Protein AF-A0A142W1R0-F1 (afdb_monomer_lite)

Sequence (137 aa):
MISRTPRTVMNYVRDAYLRYYDTAFWMRDEAIMAERKKLLLEPGVMAQEPLLEAVPVYPSVTPVAEACERAGLSSWTGDRLGQVVFGKPGIALREHQAQALEYAIKGDAEGRKNVVVTSGSMAGTGPTCGTMRASIR

Secondary structure (DSSP, 8-state):
-----HHHHHHHHHHHHHHHHHHHT--S-HHHHHHHHHHHTSTTTS--PPP----PPPPEEEEHHHHHHHTT--HHHHHHHHHHHHSSSSPEEEHHHHHHHHHHHT--TT----EEE--SSS-TTSS------EEE-

pLDDT: mean 83.77, std 17.38, range [37.38, 97.0]

Structure (mmCIF, N/CA/C/O backbone):
data_AF-A0A142W1R0-F1
#
_entry.id   AF-A0A142W1R0-F1
#
loop_
_atom_site.group_PDB
_atom_site.id
_atom_site.type_symbol
_atom_site.label_atom_id
_atom_site.label_alt_id
_atom_site.label_comp_id
_atom_site.label_asym_id
_atom_site.label_entity_id
_atom_site.label_seq_id
_atom_site.pdbx_PDB_ins_code
_atom_site.Cartn_x
_atom_site.Cartn_y
_atom_site.Cartn_z
_atom_site.occupancy
_atom_site.B_iso_or_equiv
_atom_site.auth_seq_id
_atom_site.auth_comp_id
_atom_site.auth_asym_id
_atom_site.auth_atom_id
_atom_site.pdbx_PDB_model_num
ATOM 1 N N . MET A 1 1 ? 9.442 -23.678 -13.192 1.00 51.59 1 MET A N 1
ATOM 2 C CA . MET A 1 1 ? 8.665 -22.449 -13.478 1.00 51.59 1 MET A CA 1
ATOM 3 C C . MET A 1 1 ? 9.560 -21.245 -13.227 1.00 51.59 1 MET A C 1
ATOM 5 O O . MET A 1 1 ? 10.195 -21.208 -12.183 1.00 51.59 1 MET A O 1
ATOM 9 N N . ILE A 1 2 ? 9.661 -20.301 -14.168 1.00 66.69 2 ILE A N 1
ATOM 10 C CA . ILE A 1 2 ? 10.436 -19.065 -13.962 1.00 66.69 2 ILE A CA 1
ATOM 11 C C . ILE A 1 2 ? 9.652 -18.167 -12.998 1.00 66.69 2 ILE A C 1
ATOM 13 O O . ILE A 1 2 ? 8.518 -17.787 -13.285 1.00 66.69 2 ILE A O 1
ATOM 17 N N . SER A 1 3 ? 10.248 -17.857 -11.848 1.00 78.31 3 SER A N 1
ATOM 18 C CA . SER A 1 3 ? 9.701 -16.915 -10.869 1.00 78.31 3 SER A CA 1
ATOM 19 C C . SER A 1 3 ? 9.681 -15.501 -11.458 1.00 78.31 3 SER A C 1
ATOM 21 O O . SER A 1 3 ? 10.716 -14.982 -11.879 1.00 78.31 3 SER A O 1
ATOM 23 N N . ARG A 1 4 ? 8.498 -14.878 -11.505 1.00 88.50 4 ARG A N 1
ATOM 24 C CA . ARG A 1 4 ? 8.323 -13.486 -11.942 1.00 88.50 4 ARG A CA 1
ATOM 25 C C . ARG A 1 4 ? 8.641 -12.557 -10.774 1.00 88.50 4 ARG A C 1
ATOM 27 O O . ARG A 1 4 ? 7.775 -12.233 -9.972 1.00 88.50 4 ARG A O 1
ATOM 34 N N . THR A 1 5 ? 9.897 -12.144 -10.683 1.00 90.62 5 THR A N 1
ATOM 35 C CA . THR A 1 5 ? 10.364 -11.119 -9.736 1.00 90.62 5 THR A CA 1
ATOM 36 C C . THR A 1 5 ? 10.362 -9.732 -10.394 1.00 90.62 5 THR A C 1
ATOM 38 O O . THR A 1 5 ? 10.495 -9.659 -11.624 1.00 90.62 5 THR A O 1
ATOM 41 N N . PRO A 1 6 ? 10.287 -8.629 -9.621 1.00 90.19 6 PRO A N 1
ATOM 42 C CA . PRO A 1 6 ? 10.380 -7.269 -10.163 1.00 90.19 6 PRO A CA 1
ATOM 43 C C . PRO A 1 6 ? 11.583 -7.077 -11.097 1.00 90.19 6 PRO A C 1
ATOM 45 O O . PRO A 1 6 ? 11.429 -6.608 -12.222 1.00 90.19 6 PRO A O 1
ATOM 48 N N . ARG A 1 7 ? 12.758 -7.573 -10.694 1.00 88.88 7 ARG A N 1
ATOM 49 C CA . ARG A 1 7 ? 13.990 -7.531 -11.494 1.00 88.88 7 ARG A CA 1
ATOM 50 C C . ARG A 1 7 ? 13.868 -8.280 -12.822 1.00 88.88 7 ARG A C 1
ATOM 52 O O . ARG A 1 7 ? 14.270 -7.774 -13.864 1.00 88.88 7 ARG A O 1
ATOM 59 N N . THR A 1 8 ? 13.307 -9.492 -12.814 1.00 91.19 8 THR A N 1
ATOM 60 C CA . THR A 1 8 ? 13.147 -10.276 -14.055 1.00 91.19 8 THR A CA 1
ATOM 61 C C . THR A 1 8 ? 12.165 -9.631 -15.028 1.00 91.19 8 THR A C 1
ATOM 63 O O . THR A 1 8 ? 12.394 -9.677 -16.233 1.00 91.19 8 THR A O 1
ATOM 66 N N . VAL A 1 9 ? 11.103 -9.000 -14.516 1.00 91.75 9 VAL A N 1
ATOM 67 C CA . VAL A 1 9 ? 10.136 -8.267 -15.341 1.00 91.75 9 VAL A CA 1
ATOM 68 C C . VAL A 1 9 ? 10.779 -7.009 -15.918 1.00 91.75 9 VAL A C 1
ATOM 70 O O . VAL A 1 9 ? 10.671 -6.779 -17.119 1.00 91.75 9 VAL A O 1
ATOM 73 N N . MET A 1 10 ? 11.510 -6.244 -15.104 1.00 92.12 10 MET A N 1
ATOM 74 C CA . MET A 1 10 ? 12.239 -5.065 -15.573 1.00 92.12 10 MET A CA 1
ATOM 75 C C . MET A 1 10 ? 13.222 -5.422 -16.694 1.00 92.12 10 MET A C 1
ATOM 77 O O . MET A 1 10 ? 13.194 -4.789 -17.746 1.00 92.12 10 MET A O 1
ATOM 81 N N . ASN A 1 11 ? 14.049 -6.456 -16.502 1.00 91.38 11 ASN A N 1
ATOM 82 C CA . ASN A 1 11 ? 14.998 -6.905 -17.523 1.00 91.38 11 ASN A CA 1
ATOM 83 C C . ASN A 1 11 ? 14.283 -7.282 -18.823 1.00 91.38 11 ASN A C 1
ATOM 85 O O . ASN A 1 11 ? 14.687 -6.846 -19.894 1.00 91.38 11 ASN A O 1
ATOM 89 N N . TYR A 1 12 ? 13.184 -8.035 -18.725 1.00 92.88 12 TYR A N 1
ATOM 90 C CA . TYR A 1 12 ? 12.392 -8.416 -19.890 1.00 92.88 12 TYR A CA 1
ATOM 91 C C . TYR A 1 12 ? 11.880 -7.196 -20.669 1.00 92.88 12 TYR A C 1
ATOM 93 O O . TYR A 1 12 ? 12.013 -7.150 -21.893 1.00 92.88 12 TYR A O 1
ATOM 101 N N . VAL A 1 13 ? 11.326 -6.202 -19.967 1.00 92.94 13 VAL A N 1
ATOM 102 C CA . VAL A 1 13 ? 10.813 -4.972 -20.587 1.00 92.94 13 VAL A CA 1
ATOM 103 C C . VAL A 1 13 ? 11.955 -4.171 -21.211 1.00 92.94 13 VAL A C 1
ATOM 105 O O . VAL A 1 13 ? 11.884 -3.848 -22.394 1.00 92.94 13 VAL A O 1
ATOM 108 N N . ARG A 1 14 ? 13.040 -3.916 -20.470 1.00 93.62 14 ARG A N 1
ATOM 109 C CA . ARG A 1 14 ? 14.219 -3.193 -20.973 1.00 93.62 14 ARG A CA 1
ATOM 110 C C . ARG A 1 14 ? 14.772 -3.837 -22.243 1.00 93.62 14 ARG A C 1
ATOM 112 O O . ARG A 1 14 ? 15.011 -3.148 -23.230 1.00 93.62 14 ARG A O 1
ATOM 119 N N . ASP A 1 15 ? 14.938 -5.156 -22.241 1.00 93.12 15 ASP A N 1
ATOM 120 C CA . ASP A 1 15 ? 15.510 -5.881 -23.374 1.00 93.12 15 ASP A CA 1
ATOM 121 C C . ASP A 1 15 ? 14.556 -5.890 -24.584 1.00 93.12 15 ASP A C 1
ATOM 123 O O . ASP A 1 15 ? 15.008 -5.886 -25.730 1.00 93.12 15 ASP A O 1
ATOM 127 N N . ALA A 1 16 ? 13.236 -5.867 -24.361 1.00 94.19 16 ALA A N 1
ATOM 128 C CA . ALA A 1 16 ? 12.250 -5.697 -25.428 1.00 94.19 16 ALA A CA 1
ATOM 129 C C . ALA A 1 16 ? 12.326 -4.304 -26.073 1.00 94.19 16 ALA A C 1
ATOM 131 O O . ALA A 1 16 ? 12.332 -4.209 -27.301 1.00 94.19 16 ALA A O 1
ATOM 132 N N . TYR A 1 17 ? 12.458 -3.247 -25.268 1.00 94.12 17 TYR A N 1
ATOM 133 C CA . TYR A 1 17 ? 12.656 -1.886 -25.771 1.00 94.12 17 TYR A CA 1
ATOM 134 C C . TYR A 1 17 ? 13.995 -1.732 -26.499 1.00 94.12 17 TYR A C 1
ATOM 136 O O . TYR A 1 17 ? 14.029 -1.127 -27.565 1.00 94.12 17 TYR A O 1
ATOM 144 N N . LEU A 1 18 ? 15.080 -2.338 -26.001 1.00 93.88 18 LEU A N 1
ATOM 145 C CA . LEU A 1 18 ? 16.369 -2.354 -26.706 1.00 93.88 18 LEU A CA 1
ATOM 146 C C . LEU A 1 18 ? 16.239 -2.946 -28.116 1.00 93.88 18 LEU A C 1
ATOM 148 O O . LEU A 1 18 ? 16.685 -2.327 -29.076 1.00 93.88 18 LEU A O 1
ATOM 152 N N . ARG A 1 19 ? 15.556 -4.092 -28.263 1.00 93.69 19 ARG A N 1
ATOM 153 C CA . ARG A 1 19 ? 15.299 -4.696 -29.586 1.00 93.69 19 ARG A CA 1
ATOM 154 C C . ARG A 1 19 ? 14.476 -3.788 -30.499 1.00 93.69 19 ARG A C 1
ATOM 156 O O . ARG A 1 19 ? 14.723 -3.747 -31.703 1.00 93.69 19 ARG A O 1
ATOM 163 N N . TYR A 1 20 ? 13.507 -3.064 -29.945 1.00 94.56 20 TYR A N 1
ATOM 164 C CA . TYR A 1 20 ? 12.767 -2.059 -30.703 1.00 94.56 20 TYR A CA 1
ATOM 165 C C . TYR A 1 20 ? 13.682 -0.922 -31.185 1.00 94.56 20 TYR A C 1
ATOM 167 O O . TYR A 1 20 ? 13.650 -0.588 -32.364 1.00 94.56 20 TYR A O 1
ATOM 175 N N . TYR A 1 21 ? 14.555 -0.374 -30.332 1.00 92.88 21 TYR A N 1
ATOM 176 C CA . TYR A 1 21 ? 15.495 0.676 -30.746 1.00 92.88 21 TYR A CA 1
ATOM 177 C C . TYR A 1 21 ? 16.486 0.201 -31.812 1.00 92.88 21 TYR A C 1
ATOM 179 O O . TYR A 1 21 ? 16.781 0.935 -32.759 1.00 92.88 21 TYR A O 1
ATOM 187 N N . ASP A 1 22 ? 16.981 -1.029 -31.678 1.00 91.38 22 ASP A N 1
ATOM 188 C CA . ASP A 1 22 ? 17.916 -1.619 -32.635 1.00 91.38 22 ASP A CA 1
ATOM 189 C C . ASP A 1 22 ? 17.287 -1.837 -34.015 1.00 91.38 22 ASP A C 1
ATOM 191 O O . ASP A 1 22 ? 17.981 -1.702 -35.020 1.00 91.38 22 ASP A O 1
ATOM 195 N N . THR A 1 23 ? 15.981 -2.110 -34.080 1.00 93.12 23 THR A N 1
ATOM 196 C CA . THR A 1 23 ? 15.265 -2.336 -35.346 1.00 93.12 23 THR A CA 1
ATOM 197 C C . THR A 1 23 ? 14.697 -1.053 -35.950 1.00 93.12 23 THR A C 1
ATOM 199 O O . THR A 1 23 ? 14.892 -0.803 -37.136 1.00 93.12 23 THR A O 1
ATOM 202 N N . ALA A 1 24 ? 14.025 -0.218 -35.156 1.00 94.62 24 ALA A N 1
ATOM 203 C CA . ALA A 1 24 ? 13.336 0.979 -35.640 1.00 94.62 24 ALA A CA 1
ATOM 204 C C . ALA A 1 24 ? 14.295 2.119 -36.016 1.00 94.62 24 ALA A C 1
ATOM 206 O O . ALA A 1 24 ? 14.001 2.905 -36.913 1.00 94.62 24 ALA A O 1
ATOM 207 N N . PHE A 1 25 ? 15.447 2.204 -35.346 1.00 92.50 25 PHE A N 1
ATOM 208 C CA . PHE A 1 25 ? 16.438 3.264 -35.542 1.00 92.50 25 PHE A CA 1
ATOM 209 C C . PHE A 1 25 ? 17.790 2.688 -35.964 1.00 92.50 25 PHE A C 1
ATOM 211 O O . PHE A 1 25 ? 18.837 3.105 -35.466 1.00 92.50 25 PHE A O 1
ATOM 218 N N . TRP A 1 26 ? 17.778 1.675 -36.825 1.00 93.12 26 TRP A N 1
ATOM 219 C CA . TRP A 1 26 ? 19.005 1.064 -37.319 1.00 93.12 26 TRP A CA 1
ATOM 220 C C . TRP A 1 26 ? 19.857 2.069 -38.113 1.00 93.12 26 TRP A C 1
ATOM 222 O O . TRP A 1 26 ? 19.338 2.868 -38.893 1.00 93.12 26 TRP A O 1
ATOM 232 N N . MET A 1 27 ? 21.176 2.012 -37.924 1.00 93.56 27 MET A N 1
ATOM 233 C CA . MET A 1 27 ? 22.158 2.821 -38.647 1.00 93.56 27 MET A CA 1
ATOM 234 C C . MET A 1 27 ? 23.255 1.922 -39.211 1.00 93.56 27 MET A C 1
ATOM 236 O O . MET A 1 27 ? 23.590 0.897 -38.625 1.00 93.56 27 MET A O 1
ATOM 240 N N . ARG A 1 28 ? 23.846 2.341 -40.337 1.00 95.94 28 ARG A N 1
ATOM 241 C CA . ARG A 1 28 ? 24.920 1.596 -41.015 1.00 95.94 28 ARG A CA 1
ATOM 242 C C . ARG A 1 28 ? 26.180 1.445 -40.157 1.00 95.94 28 ARG A C 1
ATOM 244 O O . ARG A 1 28 ? 26.904 0.473 -40.321 1.00 95.94 28 ARG A O 1
ATOM 251 N N . ASP A 1 29 ? 26.474 2.435 -39.319 1.00 97.00 29 ASP A N 1
ATOM 252 C CA . ASP A 1 29 ? 27.685 2.455 -38.503 1.00 97.00 29 ASP A CA 1
ATOM 253 C C . ASP A 1 29 ? 27.471 1.682 -37.194 1.00 97.00 29 ASP A C 1
ATOM 255 O O . ASP A 1 29 ? 26.725 2.110 -36.307 1.00 97.00 29 ASP A O 1
ATOM 259 N N . GLU A 1 30 ? 28.134 0.532 -37.077 1.00 94.31 30 GLU A N 1
ATOM 260 C CA . GLU A 1 30 ? 28.055 -0.321 -35.892 1.00 94.31 30 GLU A CA 1
ATOM 261 C C . GLU A 1 30 ? 28.660 0.334 -34.642 1.00 94.31 30 GLU A C 1
ATOM 263 O O . GLU A 1 30 ? 28.188 0.068 -33.534 1.00 94.31 30 GLU A O 1
ATOM 268 N N . ALA A 1 31 ? 29.653 1.219 -34.792 1.00 96.50 31 ALA A N 1
ATOM 269 C CA . ALA A 1 31 ? 30.253 1.923 -33.663 1.00 96.50 31 ALA A CA 1
ATOM 270 C C . ALA A 1 31 ? 29.247 2.899 -33.042 1.00 96.50 31 ALA A C 1
ATOM 272 O O . ALA A 1 31 ? 29.069 2.908 -31.823 1.00 96.50 31 ALA A O 1
ATOM 273 N N . ILE A 1 32 ? 28.494 3.630 -33.871 1.00 95.12 32 ILE A N 1
ATOM 274 C CA . ILE A 1 32 ? 27.423 4.521 -33.394 1.00 95.12 32 ILE A CA 1
ATOM 275 C C . ILE A 1 32 ? 26.299 3.713 -32.723 1.00 95.12 32 ILE A C 1
ATOM 277 O O . ILE A 1 32 ? 25.779 4.105 -31.675 1.00 95.12 32 ILE A O 1
ATOM 281 N N . MET A 1 33 ? 25.932 2.555 -33.285 1.00 95.44 33 MET A N 1
ATOM 282 C CA . MET A 1 33 ? 24.943 1.659 -32.669 1.00 95.44 33 MET A CA 1
ATOM 283 C C . MET A 1 33 ? 25.406 1.163 -31.289 1.00 95.44 33 MET A C 1
ATOM 285 O O . MET A 1 33 ? 24.609 1.126 -30.345 1.00 95.44 33 MET A O 1
ATOM 289 N N . ALA A 1 34 ? 26.693 0.832 -31.144 1.00 95.31 34 ALA A N 1
ATOM 290 C CA . ALA A 1 34 ? 27.287 0.409 -29.880 1.00 95.31 34 ALA A CA 1
ATOM 291 C C . ALA A 1 34 ? 27.328 1.541 -28.838 1.00 95.31 34 ALA A C 1
ATOM 293 O O . ALA A 1 34 ? 26.963 1.312 -27.681 1.00 95.31 34 ALA A O 1
ATOM 294 N N . GLU A 1 35 ? 27.702 2.762 -29.235 1.00 96.12 35 GLU A N 1
ATOM 295 C CA . GLU A 1 35 ? 27.684 3.939 -28.356 1.00 96.12 35 GLU A CA 1
ATOM 296 C C . GLU A 1 35 ? 26.275 4.242 -27.848 1.00 96.12 35 GLU A C 1
ATOM 298 O O . GLU A 1 35 ? 26.064 4.392 -26.642 1.00 96.12 35 GLU A O 1
ATOM 303 N N . ARG A 1 36 ? 25.278 4.235 -28.740 1.00 95.44 36 ARG A N 1
ATOM 304 C CA . ARG A 1 36 ? 23.878 4.420 -28.350 1.00 95.44 36 ARG A CA 1
ATOM 305 C C . ARG A 1 36 ? 23.429 3.354 -27.360 1.00 95.44 36 ARG A C 1
ATOM 307 O O . ARG A 1 36 ? 22.815 3.677 -26.348 1.00 95.44 36 ARG A O 1
ATOM 314 N N . LYS A 1 37 ? 23.721 2.081 -27.638 1.00 94.56 37 LYS A N 1
ATOM 315 C CA . LYS A 1 37 ? 23.364 0.980 -26.738 1.00 94.56 37 LYS A CA 1
ATOM 316 C C . LYS A 1 37 ? 23.987 1.165 -25.355 1.00 94.56 37 LYS A C 1
ATOM 318 O O . LYS A 1 37 ? 23.312 0.913 -24.361 1.00 94.56 37 LYS A O 1
ATOM 323 N N . LYS A 1 38 ? 25.241 1.625 -25.288 1.00 95.50 38 LYS A N 1
ATOM 324 C CA . LYS A 1 38 ? 25.921 1.937 -24.027 1.00 95.50 38 LYS A CA 1
ATOM 325 C C . LYS A 1 38 ? 25.180 3.029 -23.251 1.00 95.50 38 LYS A C 1
ATOM 327 O O . LYS A 1 38 ? 24.866 2.789 -22.093 1.00 95.50 38 LYS A O 1
ATOM 332 N N . LEU A 1 39 ? 24.840 4.148 -23.896 1.00 95.69 39 LEU A N 1
ATOM 333 C CA . LEU A 1 39 ? 24.095 5.256 -23.277 1.00 95.69 39 LEU A CA 1
ATOM 334 C C . LEU A 1 39 ? 22.707 4.824 -22.789 1.00 95.69 39 LEU A C 1
ATOM 336 O O . LEU A 1 39 ? 22.301 5.135 -21.678 1.00 95.69 39 LEU A O 1
ATOM 340 N N . LEU A 1 40 ? 21.975 4.057 -23.599 1.00 94.62 40 LEU A N 1
ATOM 341 C CA . LEU A 1 40 ? 20.641 3.572 -23.237 1.00 94.62 40 LEU A CA 1
ATOM 342 C C . LEU A 1 40 ? 20.655 2.592 -22.053 1.00 94.62 40 LEU A C 1
ATOM 344 O O . LEU A 1 40 ? 19.655 2.461 -21.348 1.00 94.62 40 LEU A O 1
ATOM 348 N N . LEU A 1 41 ? 21.767 1.885 -21.846 1.00 93.38 41 LEU A N 1
ATOM 349 C CA . LEU A 1 41 ? 21.962 0.972 -20.721 1.00 93.38 41 LEU A CA 1
ATOM 350 C C . LEU A 1 41 ? 22.446 1.674 -19.445 1.00 93.38 41 LEU A C 1
ATOM 352 O O . LEU A 1 41 ? 22.551 1.009 -18.412 1.00 93.38 41 LEU A O 1
ATOM 356 N N . GLU A 1 42 ? 22.726 2.979 -19.487 1.00 94.69 42 GLU A N 1
ATOM 357 C CA . GLU A 1 42 ? 23.081 3.730 -18.285 1.00 94.69 42 GLU A CA 1
ATOM 358 C C . GLU A 1 42 ? 21.897 3.766 -17.299 1.00 94.69 42 GLU A C 1
ATOM 360 O O . GLU A 1 42 ? 20.740 3.937 -17.714 1.00 94.69 42 GLU A O 1
ATOM 365 N N . PRO A 1 43 ? 22.151 3.584 -15.986 1.00 91.62 43 PRO A N 1
ATOM 366 C CA . PRO A 1 43 ? 21.103 3.633 -14.973 1.00 91.62 43 PRO A CA 1
ATOM 367 C C . PRO A 1 43 ? 20.295 4.931 -15.056 1.00 91.62 43 PRO A C 1
ATOM 369 O O . PRO A 1 43 ? 20.859 6.022 -15.064 1.00 91.62 43 PRO A O 1
ATOM 372 N N . GLY A 1 44 ? 18.969 4.806 -15.111 1.00 89.19 44 GLY A N 1
ATOM 373 C CA . GLY A 1 44 ? 18.055 5.948 -15.154 1.00 89.19 44 GLY A CA 1
ATOM 374 C C . GLY A 1 44 ? 17.745 6.485 -16.554 1.00 89.19 44 GLY A C 1
ATOM 375 O O . GLY A 1 44 ? 16.857 7.324 -16.669 1.00 89.19 44 GLY A O 1
ATOM 376 N N . VAL A 1 45 ? 18.397 5.989 -17.615 1.00 92.69 45 VAL A N 1
ATOM 377 C CA . VAL A 1 45 ? 18.086 6.399 -18.998 1.00 92.69 45 VAL A CA 1
ATOM 378 C C . VAL A 1 45 ? 16.878 5.636 -19.540 1.00 92.69 45 VAL A C 1
ATOM 380 O O . VAL A 1 45 ? 15.829 6.225 -19.782 1.00 92.69 45 VAL A O 1
ATOM 383 N N . MET A 1 46 ? 17.000 4.317 -19.720 1.00 90.31 46 MET A N 1
ATOM 384 C CA . MET A 1 46 ? 15.871 3.476 -20.151 1.00 90.31 46 MET A CA 1
ATOM 385 C C . MET A 1 46 ? 15.181 2.752 -19.001 1.00 90.31 46 MET A C 1
ATOM 387 O O . MET A 1 46 ? 13.983 2.488 -19.060 1.00 90.31 46 MET A O 1
ATOM 391 N N . ALA A 1 47 ? 15.943 2.376 -17.979 1.00 90.69 47 ALA A N 1
ATOM 392 C CA . ALA A 1 47 ? 15.439 1.632 -16.839 1.00 90.69 47 ALA A CA 1
ATOM 393 C C . ALA A 1 47 ? 16.237 1.985 -15.584 1.00 90.69 47 ALA A C 1
ATOM 395 O O . ALA A 1 47 ? 17.424 2.308 -15.647 1.00 90.69 47 ALA A O 1
ATOM 396 N N . GLN A 1 48 ? 15.573 1.878 -14.440 1.00 90.12 48 GLN A N 1
ATOM 397 C CA . GLN A 1 48 ? 16.158 2.063 -13.122 1.00 90.12 48 GLN A CA 1
ATOM 398 C C . GLN A 1 48 ? 15.861 0.819 -12.294 1.00 90.12 48 GLN A C 1
ATOM 400 O O . GLN A 1 48 ? 14.718 0.357 -12.282 1.00 90.12 48 GLN A O 1
ATOM 405 N N . GLU A 1 49 ? 16.874 0.288 -11.605 1.00 86.94 49 GLU A N 1
ATOM 406 C CA . GLU A 1 49 ? 16.668 -0.855 -10.713 1.00 86.94 49 GLU A CA 1
ATOM 407 C C . GLU A 1 49 ? 15.598 -0.490 -9.669 1.00 86.94 49 GLU A C 1
ATOM 409 O O . GLU A 1 49 ? 15.695 0.588 -9.066 1.00 86.94 49 GLU A O 1
ATOM 414 N N . PRO A 1 50 ? 14.576 -1.339 -9.450 1.00 86.19 50 PRO A N 1
ATOM 415 C CA . PRO A 1 50 ? 13.517 -1.030 -8.507 1.00 86.19 50 PRO A CA 1
ATOM 416 C C . PRO A 1 50 ? 14.088 -0.881 -7.099 1.00 86.19 50 PRO A C 1
ATOM 418 O O . PRO A 1 50 ? 14.772 -1.774 -6.595 1.00 86.19 50 PRO A O 1
ATOM 421 N N . LEU A 1 51 ? 13.763 0.230 -6.442 1.00 87.62 51 LEU A N 1
ATOM 422 C CA . LEU A 1 51 ? 14.054 0.398 -5.025 1.00 87.62 51 LEU A CA 1
ATOM 423 C C . LEU A 1 51 ? 13.092 -0.482 -4.224 1.00 87.62 51 LEU A C 1
ATOM 425 O O . LEU A 1 51 ? 11.873 -0.354 -4.337 1.00 87.62 51 LEU A O 1
ATOM 429 N N . LEU A 1 52 ? 13.649 -1.395 -3.433 1.00 83.19 52 LEU A N 1
ATOM 430 C CA . LEU A 1 52 ? 12.884 -2.243 -2.528 1.00 83.19 52 LEU A CA 1
ATOM 431 C C . LEU A 1 52 ? 12.918 -1.626 -1.135 1.00 83.19 52 LEU A C 1
ATOM 433 O O . LEU A 1 52 ? 13.910 -1.744 -0.420 1.00 83.19 52 LEU A O 1
ATOM 437 N N . GLU A 1 53 ? 11.826 -0.975 -0.755 1.00 83.56 53 GLU A N 1
ATOM 438 C CA . GLU A 1 53 ? 11.620 -0.519 0.613 1.00 83.56 53 GLU A CA 1
ATOM 439 C C . GLU A 1 53 ? 10.789 -1.552 1.379 1.00 83.56 53 GLU A C 1
ATOM 441 O O . GLU A 1 53 ? 9.736 -2.005 0.919 1.00 83.56 53 GLU A O 1
ATOM 446 N N . ALA A 1 54 ? 11.265 -1.939 2.561 1.00 82.25 54 ALA A N 1
ATOM 447 C CA . ALA A 1 54 ? 10.468 -2.745 3.469 1.00 82.25 54 ALA A CA 1
ATOM 448 C C . ALA A 1 54 ? 9.397 -1.851 4.101 1.00 82.25 54 ALA A C 1
ATOM 450 O O . ALA A 1 54 ? 9.713 -0.955 4.878 1.00 82.25 54 ALA A O 1
ATOM 451 N N . VAL A 1 55 ? 8.129 -2.115 3.791 1.00 81.12 55 VAL A N 1
ATOM 452 C CA . VAL A 1 55 ? 7.002 -1.429 4.429 1.00 81.12 55 VAL A CA 1
ATOM 453 C C . VAL A 1 55 ? 6.542 -2.273 5.621 1.00 81.12 55 VAL A C 1
ATOM 455 O O . VAL A 1 55 ? 5.893 -3.303 5.410 1.00 81.12 55 VAL A O 1
ATOM 458 N N . PRO A 1 56 ? 6.875 -1.901 6.874 1.00 77.44 56 PRO A N 1
ATOM 459 C CA . PRO A 1 56 ? 6.411 -2.646 8.033 1.00 77.44 56 PRO A CA 1
ATOM 460 C C . PRO A 1 56 ? 4.885 -2.573 8.124 1.00 77.44 56 PRO A C 1
ATOM 462 O O . PRO A 1 56 ? 4.273 -1.513 7.973 1.00 77.44 56 PRO A O 1
ATOM 465 N N . VAL A 1 57 ? 4.257 -3.716 8.388 1.00 78.94 57 VAL A N 1
ATOM 466 C CA . VAL A 1 57 ? 2.814 -3.774 8.621 1.00 78.94 57 VAL A CA 1
ATOM 467 C C . VAL A 1 57 ? 2.549 -3.396 10.072 1.00 78.94 57 VAL A C 1
ATOM 469 O O . VAL A 1 57 ? 3.057 -4.037 10.988 1.00 78.94 57 VAL A O 1
ATOM 472 N N . TYR A 1 58 ? 1.724 -2.373 10.292 1.00 82.31 58 TYR A N 1
ATOM 473 C CA . TYR A 1 58 ? 1.290 -2.025 11.643 1.00 82.31 58 TYR A CA 1
ATOM 474 C C . TYR A 1 58 ? 0.403 -3.135 12.211 1.00 82.31 58 TYR A C 1
ATOM 476 O O . TYR A 1 58 ? -0.561 -3.536 11.536 1.00 82.31 58 TYR A O 1
ATOM 484 N N . PRO A 1 59 ? 0.689 -3.605 13.439 1.00 86.00 59 PRO A N 1
ATOM 485 C CA . PRO A 1 59 ? -0.077 -4.669 14.058 1.00 86.00 59 PRO A CA 1
ATOM 486 C C . PRO A 1 59 ? -1.516 -4.214 14.301 1.00 86.00 59 PRO A C 1
ATOM 488 O O . PRO A 1 59 ? -1.791 -3.052 14.608 1.00 86.00 59 PRO A O 1
ATOM 491 N N . SER A 1 60 ? -2.440 -5.154 14.142 1.00 91.81 60 SER A N 1
ATOM 492 C CA . SER A 1 60 ? -3.830 -4.975 14.555 1.00 91.81 60 SER A CA 1
ATOM 493 C C . SER A 1 60 ? -3.920 -5.392 16.017 1.00 91.81 60 SER A C 1
ATOM 495 O O . SER A 1 60 ? -3.661 -6.551 16.329 1.00 91.81 60 SER A O 1
ATOM 497 N N . VAL A 1 61 ? -4.197 -4.436 16.900 1.00 94.06 61 VAL A N 1
ATOM 498 C CA . VAL A 1 61 ? -4.017 -4.594 18.355 1.00 94.06 61 VAL A CA 1
ATOM 499 C C . VAL A 1 61 ? -5.300 -4.375 19.147 1.00 94.06 61 VAL A C 1
ATOM 501 O O . VAL A 1 61 ? -5.403 -4.874 20.259 1.00 94.06 61 VAL A O 1
ATOM 504 N N . THR A 1 62 ? -6.293 -3.685 18.582 1.00 94.88 62 THR A N 1
ATOM 505 C CA . THR A 1 62 ? -7.539 -3.361 19.289 1.00 94.88 62 THR A CA 1
ATOM 506 C C . THR A 1 62 ? -8.744 -4.002 18.606 1.00 94.88 62 THR A C 1
ATOM 508 O O . THR A 1 62 ? -9.075 -3.591 17.496 1.00 94.88 62 THR A O 1
ATOM 511 N N . PRO A 1 63 ? -9.461 -4.952 19.225 1.00 95.69 63 PRO A N 1
ATOM 512 C CA . PRO A 1 63 ? -10.743 -5.431 18.709 1.00 95.69 63 PRO A CA 1
ATOM 513 C C . PRO A 1 63 ? -11.727 -4.282 18.435 1.00 95.69 63 PRO A C 1
ATOM 515 O O . PRO A 1 63 ? -11.866 -3.366 19.242 1.00 95.69 63 PRO A O 1
ATOM 518 N N . VAL A 1 64 ? -12.453 -4.330 17.313 1.00 94.81 64 VAL A N 1
ATOM 519 C CA . VAL A 1 64 ? -13.414 -3.264 16.948 1.00 94.81 64 VAL A CA 1
ATOM 520 C C . VAL A 1 64 ? -14.466 -3.014 18.028 1.00 94.81 64 VAL A C 1
ATOM 522 O O . VAL A 1 64 ? -14.822 -1.861 18.265 1.00 94.81 64 VAL A O 1
ATOM 525 N N . ALA A 1 65 ? -14.944 -4.070 18.690 1.00 94.50 65 ALA A N 1
ATOM 526 C CA . ALA A 1 65 ? -15.921 -3.952 19.769 1.00 94.50 65 ALA A CA 1
ATOM 527 C C . ALA A 1 65 ? -15.378 -3.110 20.936 1.00 94.50 65 ALA A C 1
ATOM 529 O O . ALA A 1 65 ? -16.064 -2.204 21.400 1.00 94.50 65 ALA A O 1
ATOM 530 N N . GLU A 1 66 ? -14.120 -3.337 21.325 1.00 95.69 66 GLU A N 1
ATOM 531 C CA . GLU A 1 66 ? -13.443 -2.561 22.368 1.00 95.69 66 GLU A CA 1
ATOM 532 C C . GLU A 1 66 ? -13.264 -1.098 21.936 1.00 95.69 66 GLU A C 1
ATOM 534 O O . GLU A 1 66 ? -13.578 -0.180 22.687 1.00 95.69 66 GLU A O 1
ATOM 539 N N . ALA A 1 67 ? -12.834 -0.851 20.693 1.00 95.25 67 ALA A N 1
ATOM 540 C CA . ALA A 1 67 ? -12.703 0.514 20.177 1.00 95.25 67 ALA A CA 1
ATOM 541 C C . ALA A 1 67 ? -14.047 1.271 20.173 1.00 95.25 67 ALA A C 1
ATOM 543 O O . ALA A 1 67 ? -14.090 2.462 20.478 1.00 95.25 67 ALA A O 1
ATOM 544 N N . CYS A 1 68 ? -15.148 0.580 19.855 1.00 95.44 68 CYS A N 1
ATOM 545 C CA . CYS A 1 68 ? -16.497 1.142 19.908 1.00 95.44 68 CYS A CA 1
ATOM 546 C C . CYS A 1 68 ? -16.924 1.465 21.344 1.00 95.44 68 CYS A C 1
ATOM 548 O O . CYS A 1 68 ? -17.477 2.537 21.583 1.00 95.44 68 CYS A O 1
ATOM 550 N N . GLU A 1 69 ? -16.634 0.579 22.295 1.00 95.50 69 GLU A N 1
ATOM 551 C CA . GLU A 1 69 ? -16.912 0.804 23.714 1.00 95.50 69 GLU A CA 1
ATOM 552 C C . GLU A 1 69 ? -16.162 2.034 24.244 1.00 95.50 69 GLU A C 1
ATOM 554 O O . GLU A 1 69 ? -16.777 2.921 24.837 1.00 95.50 69 GLU A O 1
ATOM 559 N N . ARG A 1 70 ? -14.858 2.160 23.948 1.00 94.31 70 ARG A N 1
ATOM 560 C CA . ARG A 1 70 ? -14.058 3.337 24.343 1.00 94.31 70 ARG A CA 1
ATOM 561 C C . ARG A 1 70 ? -14.609 4.643 23.771 1.00 94.31 70 ARG A C 1
ATOM 563 O O . ARG A 1 70 ? -14.613 5.667 24.459 1.00 94.31 70 ARG A O 1
ATOM 570 N N . ALA A 1 71 ? -15.126 4.581 22.544 1.00 93.94 71 ALA A N 1
ATOM 571 C CA . ALA A 1 71 ? -15.788 5.682 21.853 1.00 93.94 71 ALA A CA 1
ATOM 572 C C . ALA A 1 71 ? -17.194 6.013 22.401 1.00 93.94 71 ALA A C 1
ATOM 574 O O . ALA A 1 71 ? -17.773 7.022 22.004 1.00 93.94 71 ALA A O 1
ATOM 575 N N . GLY A 1 72 ? -17.752 5.198 23.305 1.00 94.56 72 GLY A N 1
ATOM 576 C CA . GLY A 1 72 ? -19.105 5.371 23.846 1.00 94.56 72 GLY A CA 1
ATOM 577 C C . GLY A 1 72 ? -20.220 4.902 22.906 1.00 94.56 72 GLY A C 1
ATOM 578 O O . GLY A 1 72 ? -21.366 5.332 23.041 1.00 94.56 72 GLY A O 1
ATOM 579 N N . LEU A 1 73 ? -19.902 4.046 21.933 1.00 94.75 73 LEU A N 1
ATOM 580 C CA . LEU A 1 73 ? -20.882 3.428 21.042 1.00 94.75 73 LEU A CA 1
ATOM 581 C C . LEU A 1 73 ? -21.507 2.193 21.699 1.00 94.75 73 LEU A C 1
ATOM 583 O O . LEU A 1 73 ? -20.910 1.536 22.549 1.00 94.75 73 LEU A O 1
ATOM 587 N N . SER A 1 74 ? -22.723 1.850 21.275 1.00 95.81 74 SER A N 1
ATOM 588 C CA . SER A 1 74 ? -23.414 0.665 21.780 1.00 95.81 74 SER A CA 1
ATOM 589 C C . SER A 1 74 ? -22.712 -0.633 21.360 1.00 95.81 74 SER A C 1
ATOM 591 O O . SER A 1 74 ? -22.105 -0.717 20.287 1.00 95.81 74 SER A O 1
ATOM 593 N N . SER A 1 75 ? -22.875 -1.684 22.169 1.00 93.06 75 SER A N 1
ATOM 594 C CA . SER A 1 75 ? -22.419 -3.044 21.835 1.00 93.06 75 SER A CA 1
ATOM 595 C C . SER A 1 75 ? -22.985 -3.526 20.499 1.00 93.06 75 SER A C 1
ATOM 597 O O . SER A 1 75 ? -22.279 -4.151 19.711 1.00 93.06 75 SER A O 1
ATOM 599 N N . TRP A 1 76 ? -24.230 -3.136 20.189 1.00 94.38 76 TRP A N 1
ATOM 600 C CA . TRP A 1 76 ? -24.847 -3.417 18.898 1.00 94.38 76 TRP A CA 1
ATOM 601 C C . TRP A 1 76 ? -23.981 -2.915 17.738 1.00 94.38 76 TRP A C 1
ATOM 603 O O . TRP A 1 76 ? -23.716 -3.679 16.813 1.00 94.38 76 TRP A O 1
ATOM 613 N N . THR A 1 77 ? -23.486 -1.677 17.809 1.00 94.31 77 THR A N 1
ATOM 614 C CA . THR A 1 77 ? -22.595 -1.112 16.788 1.00 94.31 77 THR A CA 1
ATOM 615 C C . THR A 1 77 ? -21.259 -1.853 16.740 1.00 94.31 77 THR A C 1
ATOM 617 O O . THR A 1 77 ? -20.809 -2.208 15.651 1.00 94.31 77 THR A O 1
ATOM 620 N N . GLY A 1 78 ? -20.659 -2.149 17.898 1.00 92.56 78 GLY A N 1
ATOM 621 C CA . GLY A 1 78 ? -19.380 -2.865 17.995 1.00 92.56 78 GLY A CA 1
ATOM 622 C C . GLY A 1 78 ? -19.382 -4.232 17.303 1.00 92.56 78 GLY A C 1
ATOM 623 O O . GLY A 1 78 ? -18.447 -4.555 16.569 1.00 92.56 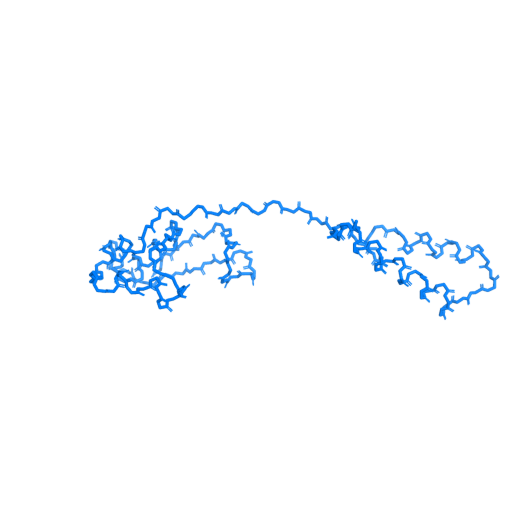78 GLY A O 1
ATOM 624 N N . ASP A 1 79 ? -20.466 -4.994 17.450 1.00 93.12 79 ASP A N 1
ATOM 625 C CA . ASP A 1 79 ? -20.613 -6.322 16.844 1.00 93.12 79 ASP A CA 1
ATOM 626 C C . ASP A 1 79 ? -20.742 -6.286 15.309 1.00 93.12 79 ASP A C 1
ATOM 628 O O . ASP A 1 79 ? -20.368 -7.243 14.627 1.00 93.12 79 ASP A O 1
ATOM 632 N N . ARG A 1 80 ? -21.310 -5.208 14.742 1.00 94.56 80 ARG A N 1
ATOM 633 C CA . ARG A 1 80 ? -21.624 -5.120 13.300 1.00 94.56 80 ARG A CA 1
ATOM 634 C C . ARG A 1 80 ? -20.620 -4.291 12.512 1.00 94.56 80 ARG A C 1
ATOM 636 O O . ARG A 1 80 ? -20.468 -4.535 11.316 1.00 94.56 80 ARG A O 1
ATOM 643 N N . LEU A 1 81 ? -19.920 -3.347 13.141 1.00 92.50 81 LEU A N 1
ATOM 644 C CA . LEU A 1 81 ? -19.054 -2.397 12.438 1.00 92.50 81 LEU A CA 1
ATOM 645 C C . LEU A 1 81 ? -17.981 -3.101 11.593 1.00 92.50 81 LEU A C 1
ATOM 647 O O . LEU A 1 81 ? -17.772 -2.734 10.437 1.00 92.50 81 LEU A O 1
ATOM 651 N N . GLY A 1 82 ? -17.363 -4.160 12.130 1.00 90.69 82 GLY A N 1
ATOM 652 C CA . GLY A 1 82 ? -16.398 -4.978 11.388 1.00 90.69 82 GLY A CA 1
ATOM 653 C C . GLY A 1 82 ? -16.996 -5.581 10.113 1.00 90.69 82 GLY A C 1
ATOM 654 O O . GLY A 1 82 ? -16.423 -5.453 9.031 1.00 90.69 82 GLY A O 1
ATOM 655 N N . GLN A 1 83 ? -18.190 -6.171 10.218 1.00 93.88 83 GLN A N 1
ATOM 656 C CA . GLN A 1 83 ? -18.882 -6.764 9.075 1.00 93.88 83 GLN A CA 1
ATOM 657 C C . GLN A 1 83 ? -19.271 -5.715 8.029 1.00 93.88 83 GLN A C 1
ATOM 659 O O . GLN A 1 83 ? -19.120 -5.963 6.837 1.00 93.88 83 GLN A O 1
ATOM 664 N N . VAL A 1 84 ? -19.768 -4.555 8.460 1.00 93.44 84 VAL A N 1
ATOM 665 C CA . VAL A 1 84 ? -20.258 -3.503 7.558 1.00 93.44 84 VAL A CA 1
ATOM 666 C C . VAL A 1 84 ? -19.113 -2.828 6.804 1.00 93.44 84 VAL A C 1
ATOM 668 O O . VAL A 1 84 ? -19.217 -2.625 5.600 1.00 93.44 84 VAL A O 1
ATOM 671 N N . VAL A 1 85 ? 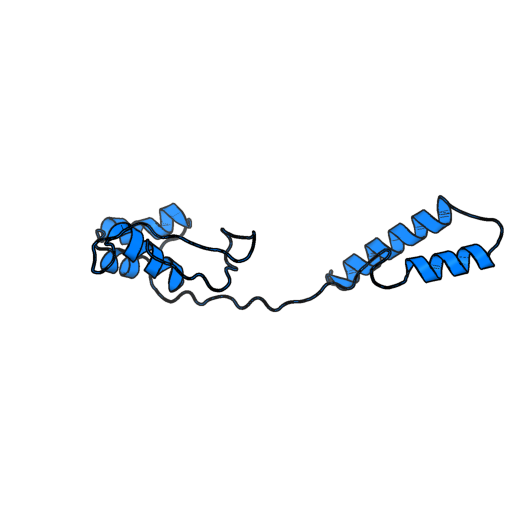-18.019 -2.490 7.492 1.00 90.62 85 VAL A N 1
ATOM 672 C CA . VAL A 1 85 ? -16.916 -1.716 6.897 1.00 90.62 85 VAL A CA 1
ATOM 673 C C . VAL A 1 85 ? -15.888 -2.617 6.215 1.00 90.62 85 VAL A C 1
ATOM 675 O O . VAL A 1 85 ? -15.342 -2.254 5.177 1.00 90.62 85 VAL A O 1
ATOM 678 N N . PHE A 1 86 ? -15.627 -3.798 6.777 1.00 88.19 86 PHE A N 1
ATOM 679 C CA . PHE A 1 86 ? -14.536 -4.674 6.338 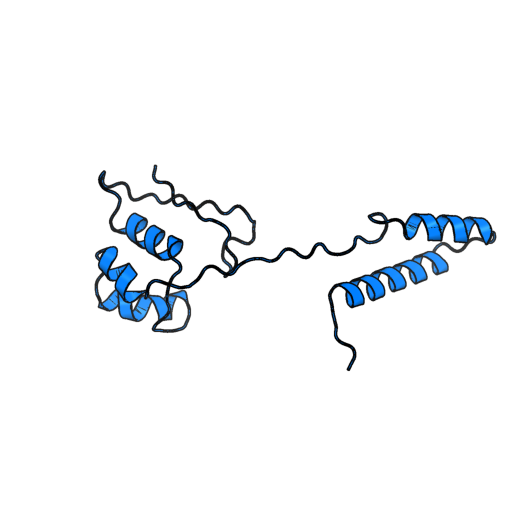1.00 88.19 86 PHE A CA 1
ATOM 680 C C . PHE A 1 86 ? -15.015 -6.028 5.807 1.00 88.19 86 PHE A C 1
ATOM 682 O O . PHE A 1 86 ? -14.192 -6.878 5.469 1.00 88.19 86 PHE A O 1
ATOM 689 N N . GLY A 1 87 ? -16.330 -6.263 5.747 1.00 92.00 87 GLY A N 1
ATOM 690 C CA . GLY A 1 87 ? -16.905 -7.507 5.230 1.00 92.00 87 GLY A CA 1
ATOM 691 C C . GLY A 1 87 ? -16.661 -8.738 6.108 1.00 92.00 87 GLY A C 1
ATOM 692 O O . GLY A 1 87 ? -16.964 -9.849 5.673 1.00 92.00 87 GLY A O 1
ATOM 693 N N . LYS A 1 88 ? -16.107 -8.567 7.318 1.00 91.62 88 LYS A N 1
ATOM 694 C CA . LYS A 1 88 ? -15.761 -9.663 8.233 1.00 91.62 88 LYS A CA 1
ATOM 695 C C . LYS A 1 88 ? -16.003 -9.271 9.699 1.00 91.62 88 LYS A C 1
ATOM 697 O O . LYS A 1 88 ? -15.592 -8.180 10.099 1.00 91.62 88 LYS A O 1
ATOM 702 N N . PRO A 1 89 ? -16.590 -10.146 10.537 1.00 89.88 89 PRO A N 1
ATOM 703 C CA . PRO A 1 89 ? -16.728 -9.874 11.963 1.00 89.88 89 PRO A CA 1
ATOM 704 C C . PRO A 1 89 ? -15.402 -10.103 12.709 1.00 89.88 89 PRO A C 1
ATOM 706 O O . PRO A 1 89 ? -14.493 -10.771 12.210 1.00 89.88 89 PRO A O 1
ATOM 709 N N . GLY A 1 90 ? -15.301 -9.579 13.933 1.00 86.88 90 GLY A N 1
ATOM 710 C CA . GLY A 1 90 ? -14.199 -9.904 14.849 1.00 86.88 90 GLY A CA 1
ATOM 711 C C . GLY A 1 90 ? -12.813 -9.444 14.386 1.00 86.88 90 GLY A C 1
ATOM 712 O O . GLY A 1 90 ? -11.816 -10.095 14.687 1.00 86.88 90 GLY A O 1
ATOM 713 N N . ILE A 1 91 ? -12.732 -8.354 13.622 1.00 92.56 91 ILE A N 1
ATOM 714 C CA . ILE A 1 91 ? -11.445 -7.769 13.239 1.00 92.56 91 ILE A CA 1
ATOM 715 C C . ILE A 1 91 ? -10.843 -6.958 14.395 1.00 92.56 91 ILE A C 1
ATOM 717 O O . ILE A 1 91 ? -11.561 -6.412 15.241 1.00 92.56 91 ILE A O 1
ATOM 721 N N . ALA A 1 92 ? -9.522 -6.814 14.368 1.00 94.19 92 ALA A N 1
ATOM 722 C CA . ALA A 1 92 ? -8.815 -5.834 15.175 1.00 94.19 92 ALA A CA 1
ATOM 723 C C . ALA A 1 92 ? -8.400 -4.639 14.306 1.00 94.19 92 ALA A C 1
ATOM 725 O O . ALA A 1 92 ? -7.956 -4.797 13.170 1.00 94.19 92 ALA A O 1
ATOM 726 N N . LEU A 1 93 ? -8.558 -3.444 14.857 1.00 92.25 93 LEU A N 1
ATOM 727 C CA . LEU A 1 93 ? -8.045 -2.189 14.345 1.00 92.25 93 LEU A CA 1
ATOM 728 C C . LEU A 1 93 ? -6.579 -2.020 14.736 1.00 92.25 93 LEU A C 1
ATOM 730 O O . LEU A 1 93 ? -6.096 -2.533 15.752 1.00 92.25 93 LEU A O 1
ATOM 734 N N . ARG A 1 94 ? -5.874 -1.231 13.934 1.00 90.81 94 ARG A N 1
ATOM 735 C CA . ARG A 1 94 ? -4.601 -0.642 14.343 1.00 90.81 94 ARG A CA 1
ATOM 736 C C . ARG A 1 94 ? -4.837 0.399 15.421 1.00 90.81 94 ARG A C 1
ATOM 738 O O . ARG A 1 94 ? -5.887 1.038 15.443 1.00 90.81 94 ARG A O 1
ATOM 745 N N . GLU A 1 95 ? -3.806 0.642 16.218 1.00 89.94 95 GLU A N 1
ATOM 746 C CA . GLU A 1 95 ? -3.832 1.633 17.297 1.00 89.94 95 GLU A CA 1
ATOM 747 C C . GLU A 1 95 ? -4.379 2.992 16.823 1.00 89.94 95 GLU A C 1
ATOM 749 O O . GLU A 1 95 ? -5.375 3.489 17.339 1.00 89.94 95 GLU A O 1
ATOM 754 N N . HIS A 1 96 ? -3.819 3.543 15.741 1.00 86.94 96 HIS A N 1
ATOM 755 C CA . HIS A 1 96 ? -4.245 4.840 15.205 1.00 86.94 96 HIS A CA 1
ATOM 756 C C . HIS A 1 96 ? -5.677 4.842 14.642 1.00 86.94 96 HIS A C 1
ATOM 758 O O . HIS A 1 96 ? -6.338 5.875 14.665 1.00 86.94 96 HIS A O 1
ATOM 764 N N . GLN A 1 97 ? -6.178 3.706 14.141 1.00 91.50 97 GLN A N 1
ATOM 765 C CA . GLN A 1 97 ? -7.562 3.598 13.667 1.00 91.50 97 GLN A CA 1
ATOM 766 C C . GLN A 1 97 ? -8.537 3.609 14.846 1.00 91.50 97 GLN A C 1
ATOM 768 O O . GLN A 1 97 ? -9.569 4.275 14.784 1.00 91.50 97 GLN A O 1
ATOM 773 N N . ALA A 1 98 ? -8.198 2.898 15.923 1.00 92.19 98 ALA A N 1
ATOM 774 C CA . ALA A 1 98 ? -9.009 2.866 17.129 1.00 92.19 98 ALA A CA 1
ATOM 775 C C . ALA A 1 98 ? -9.027 4.235 17.833 1.00 92.19 98 ALA A C 1
ATOM 777 O O . ALA A 1 98 ? -10.090 4.698 18.237 1.00 92.19 98 ALA A O 1
ATOM 778 N N . GLN A 1 99 ? -7.880 4.921 17.895 1.00 90.56 99 GLN A N 1
ATOM 779 C CA . GLN A 1 99 ? -7.779 6.295 18.400 1.00 90.56 99 GLN A CA 1
ATOM 780 C C . GLN A 1 99 ? -8.595 7.281 17.555 1.00 90.56 99 GLN A C 1
ATOM 782 O O . GLN A 1 99 ? -9.336 8.093 18.101 1.00 90.56 99 GLN A O 1
ATOM 787 N N . ALA A 1 100 ? -8.504 7.202 16.223 1.00 91.00 100 ALA A N 1
ATOM 788 C CA . ALA A 1 100 ? -9.279 8.069 15.336 1.00 91.00 100 ALA A CA 1
ATOM 789 C C . ALA A 1 100 ? -10.793 7.883 15.522 1.00 91.00 100 ALA A C 1
ATOM 791 O O . ALA A 1 100 ? -11.524 8.871 15.556 1.00 91.00 100 ALA A O 1
ATOM 792 N N . LEU A 1 101 ? -11.260 6.639 15.685 1.00 92.12 101 LEU A N 1
ATOM 793 C CA . LEU A 1 101 ? -12.662 6.351 15.995 1.00 92.12 101 LEU A CA 1
ATOM 794 C C . LEU A 1 101 ? -13.078 6.967 17.338 1.00 92.12 101 LEU A C 1
ATOM 796 O O . LEU A 1 101 ? -14.114 7.623 17.414 1.00 92.12 101 LEU A O 1
ATOM 800 N N . GLU A 1 102 ? -12.268 6.784 18.381 1.00 92.25 102 GLU A N 1
ATOM 801 C CA . GLU A 1 102 ? -12.557 7.322 19.712 1.00 92.25 102 GLU A CA 1
ATOM 802 C C . GLU A 1 102 ? -12.658 8.851 19.694 1.00 92.25 102 GLU A C 1
ATOM 804 O O . GLU A 1 102 ? -13.674 9.402 20.123 1.00 92.25 102 GLU A O 1
ATOM 809 N N . TYR A 1 103 ? -11.671 9.543 19.119 1.00 91.62 103 TYR A N 1
ATOM 810 C CA . TYR A 1 103 ? -11.685 11.004 19.033 1.00 91.62 103 TYR A CA 1
ATOM 811 C C . TYR A 1 103 ? -12.830 11.540 18.168 1.00 91.62 103 TYR A C 1
ATOM 813 O O . TYR A 1 103 ? -13.443 12.540 18.535 1.00 91.62 103 TYR A O 1
ATOM 821 N N . ALA A 1 104 ? -13.161 10.879 17.056 1.00 91.50 104 ALA A N 1
ATOM 822 C CA . ALA A 1 104 ? -14.234 11.332 16.171 1.00 91.50 104 ALA A CA 1
ATOM 823 C C . ALA A 1 104 ? -15.622 11.276 16.834 1.00 91.50 104 ALA A C 1
ATOM 825 O O . ALA A 1 104 ? -16.484 12.105 16.545 1.00 91.50 104 ALA A O 1
ATOM 826 N N . ILE A 1 105 ? -15.851 10.307 17.725 1.00 93.25 105 ILE A N 1
ATOM 827 C CA . ILE A 1 105 ? -17.158 10.098 18.360 1.00 93.25 105 ILE A CA 1
ATOM 828 C C . ILE A 1 105 ? -17.238 10.791 19.724 1.00 93.25 105 ILE A C 1
ATOM 830 O O . ILE A 1 105 ? -18.158 11.579 19.982 1.00 93.25 105 ILE A O 1
ATOM 834 N N . LYS A 1 106 ? -16.272 10.513 20.603 1.00 91.19 106 LYS A N 1
ATOM 835 C CA . LYS A 1 106 ? -16.260 10.980 21.993 1.00 91.19 106 LYS A CA 1
ATOM 836 C C . LYS A 1 106 ? -15.704 12.395 22.112 1.00 91.19 106 LYS A C 1
ATOM 838 O O . LYS A 1 106 ? -16.275 13.212 22.831 1.00 91.19 106 LYS A O 1
ATOM 843 N N . GLY A 1 107 ? -14.674 12.698 21.331 1.00 86.50 107 GLY A N 1
ATOM 844 C CA . GLY A 1 107 ? -13.880 13.915 21.451 1.00 86.50 107 GLY A CA 1
ATOM 845 C C . GLY A 1 107 ? -12.764 13.796 22.484 1.00 86.5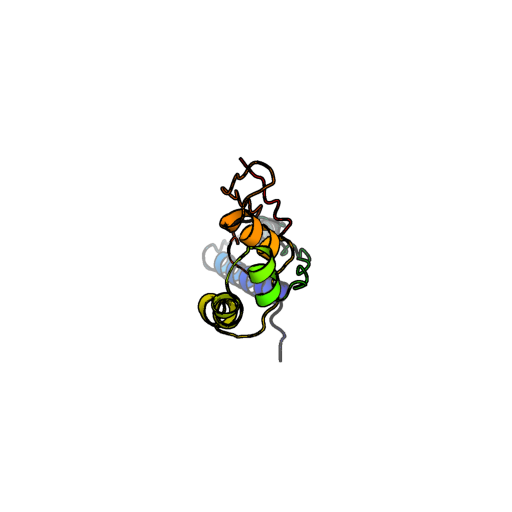0 107 GLY A C 1
ATOM 846 O O . GLY A 1 107 ? -12.658 12.798 23.198 1.00 86.50 107 GLY A O 1
ATOM 847 N N . ASP A 1 108 ? -11.906 14.808 22.537 1.00 85.62 108 ASP A N 1
ATOM 848 C CA . ASP A 1 108 ? -10.859 14.915 23.555 1.00 85.62 108 ASP A CA 1
ATOM 849 C C . ASP A 1 108 ? -11.355 15.527 24.875 1.00 85.62 108 ASP A C 1
ATOM 851 O O . ASP A 1 108 ? -12.549 15.741 25.079 1.00 85.62 108 ASP A O 1
ATOM 855 N N . ALA A 1 109 ? -10.422 15.817 25.787 1.00 84.12 109 ALA A N 1
ATOM 856 C CA . ALA A 1 109 ? -10.716 16.433 27.080 1.00 84.12 109 ALA A CA 1
ATOM 857 C C . ALA A 1 109 ? -11.393 17.816 26.972 1.00 84.12 109 ALA A C 1
ATOM 859 O O . ALA A 1 109 ? -12.068 18.233 27.909 1.00 84.12 109 ALA A O 1
ATOM 860 N N . GLU A 1 110 ? -11.237 18.510 25.842 1.00 86.50 110 GLU A N 1
ATOM 861 C CA . GLU A 1 110 ? -11.870 19.802 25.546 1.00 86.50 110 GLU A CA 1
ATOM 862 C C . GLU A 1 110 ? -13.160 19.634 24.716 1.00 86.50 110 GLU A C 1
ATOM 864 O O . GLU A 1 110 ? -13.809 20.614 24.356 1.00 86.50 110 GLU A O 1
ATOM 869 N N . GLY A 1 111 ? -13.555 18.392 24.411 1.00 84.44 111 GLY A N 1
ATOM 870 C CA . GLY A 1 111 ? -14.740 18.062 23.624 1.00 84.44 111 GLY A CA 1
ATOM 871 C C . GLY A 1 111 ? -14.567 18.233 22.112 1.00 84.44 111 GLY A C 1
ATOM 872 O O . GLY A 1 111 ? -15.557 18.162 21.379 1.00 84.44 111 GLY A O 1
ATOM 873 N N . ARG A 1 112 ? -13.342 18.438 21.613 1.00 86.19 112 ARG A N 1
ATOM 874 C CA . ARG A 1 112 ? -13.060 18.565 20.175 1.00 86.19 112 ARG A CA 1
ATOM 875 C C . ARG A 1 112 ? -13.137 17.200 19.499 1.00 86.19 112 ARG A C 1
ATOM 877 O O . ARG A 1 112 ? -12.526 16.244 19.967 1.00 86.19 112 ARG A O 1
ATOM 884 N N . LYS A 1 113 ? -13.859 17.120 18.377 1.00 87.25 113 LYS A N 1
ATOM 885 C CA . LYS A 1 113 ? -14.151 15.858 17.658 1.00 87.25 113 LYS A CA 1
ATOM 886 C C . LYS A 1 113 ? -13.595 15.792 16.236 1.00 87.25 113 LYS A C 1
ATOM 888 O O . LYS A 1 113 ? -13.738 14.783 15.552 1.00 87.25 113 LYS A O 1
ATOM 893 N N . ASN A 1 114 ? -12.973 16.869 15.763 1.00 84.44 114 ASN A N 1
ATOM 894 C CA . ASN A 1 114 ? -12.486 16.954 14.392 1.00 84.44 114 ASN A CA 1
ATOM 895 C C . ASN A 1 114 ? -11.119 16.278 14.285 1.00 84.44 114 ASN A C 1
ATOM 897 O O . ASN A 1 114 ? -10.089 16.856 14.635 1.00 84.44 114 ASN A O 1
ATOM 901 N N . VAL A 1 115 ? -11.114 15.039 13.799 1.00 81.56 115 VAL A N 1
ATOM 902 C CA . VAL A 1 115 ? -9.881 14.285 13.570 1.00 81.56 115 VAL A CA 1
ATOM 903 C C . VAL A 1 115 ? -9.3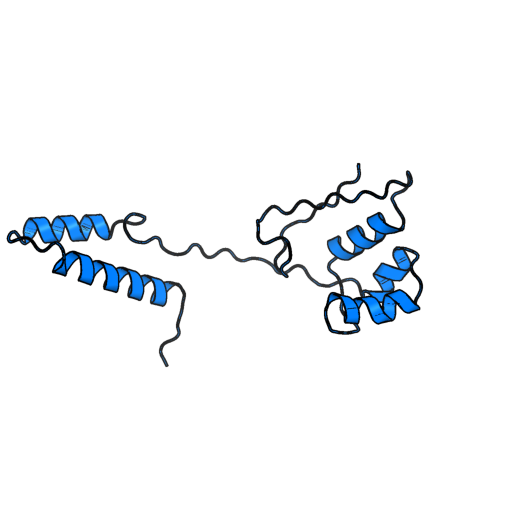03 14.662 12.213 1.00 81.56 115 VAL A C 1
ATOM 905 O O . VAL A 1 115 ? -9.916 14.408 11.176 1.00 81.56 115 VAL A O 1
ATOM 908 N N . VAL A 1 116 ? -8.094 15.223 12.206 1.00 80.06 116 VAL A N 1
ATOM 909 C CA . VAL A 1 116 ? -7.313 15.376 10.976 1.00 80.06 116 VAL A CA 1
ATOM 910 C C . VAL A 1 116 ? -6.418 14.155 10.825 1.00 80.06 116 VAL A C 1
ATOM 912 O O . VAL A 1 116 ? -5.509 13.927 11.625 1.00 80.06 116 VAL A O 1
ATOM 915 N N . VAL A 1 117 ? -6.680 13.372 9.781 1.00 74.44 117 VAL A N 1
ATOM 916 C CA . VAL A 1 117 ? -5.848 12.231 9.402 1.00 74.44 117 VAL A CA 1
ATOM 917 C C . VAL A 1 117 ? -4.899 12.682 8.302 1.00 74.44 117 VAL A C 1
ATOM 919 O O . VAL A 1 117 ? -5.330 13.014 7.200 1.00 74.44 117 VAL A O 1
ATOM 922 N N . THR A 1 118 ? -3.600 12.700 8.594 1.00 66.75 118 THR A N 1
ATOM 923 C CA . THR A 1 118 ? -2.566 12.950 7.588 1.00 66.75 118 THR A CA 1
ATOM 924 C C . THR A 1 118 ? -1.917 11.629 7.185 1.00 66.75 118 THR A C 1
ATOM 926 O O . THR A 1 118 ? -1.469 10.852 8.027 1.00 66.75 118 THR A O 1
ATOM 929 N N . SER A 1 119 ? -1.878 11.353 5.882 1.00 60.28 119 SER A N 1
ATOM 930 C CA . SER A 1 119 ? -1.141 10.221 5.317 1.00 60.28 119 SER A CA 1
ATOM 931 C C . SER A 1 119 ? 0.039 10.742 4.505 1.00 60.28 119 SER A C 1
ATOM 933 O O . SER A 1 119 ? -0.156 11.476 3.539 1.00 60.28 119 SER A O 1
ATOM 935 N N . GLY A 1 120 ? 1.260 10.331 4.858 1.00 49.72 120 GLY A N 1
ATOM 936 C CA . GLY A 1 120 ? 2.483 10.679 4.118 1.00 49.72 120 GLY A CA 1
ATOM 937 C C . GLY A 1 120 ? 2.637 9.978 2.761 1.00 49.72 120 GLY A C 1
ATOM 938 O O . GLY A 1 120 ? 3.649 10.153 2.097 1.00 49.72 120 GLY A O 1
ATOM 939 N N . SER A 1 121 ? 1.658 9.176 2.336 1.00 49.28 121 SER A N 1
ATOM 940 C CA . SER A 1 121 ? 1.676 8.474 1.055 1.00 49.28 121 SER A CA 1
ATOM 941 C C . SER A 1 121 ? 0.279 8.463 0.440 1.00 49.28 121 SER A C 1
ATOM 943 O O . SER A 1 121 ? -0.710 8.244 1.140 1.00 49.28 121 SER A O 1
ATOM 945 N N . MET A 1 122 ? 0.206 8.662 -0.879 1.00 37.38 122 MET A N 1
ATOM 946 C CA . MET A 1 122 ? -1.020 8.669 -1.695 1.00 37.38 122 MET A CA 1
ATOM 947 C C . MET A 1 122 ? -1.711 7.285 -1.777 1.00 37.38 122 MET A C 1
ATOM 949 O O . MET A 1 122 ? -2.652 7.102 -2.537 1.00 37.38 122 MET A O 1
ATOM 953 N N . ALA A 1 123 ? -1.274 6.306 -0.975 1.00 38.09 123 ALA A N 1
ATOM 954 C CA . 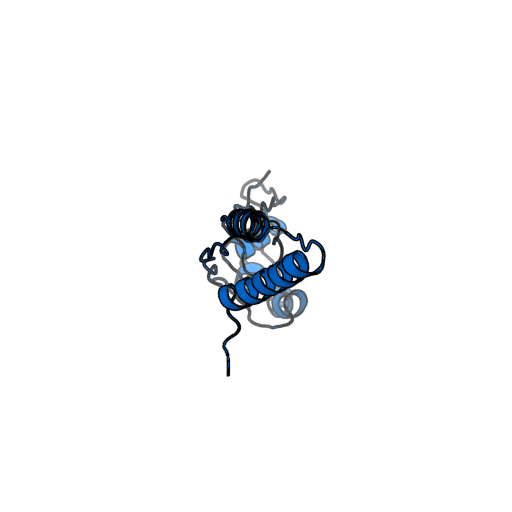ALA A 1 123 ? -1.937 5.019 -0.736 1.00 38.09 123 ALA A CA 1
ATOM 955 C C . ALA A 1 123 ? -2.910 5.073 0.466 1.00 38.09 123 ALA A C 1
ATOM 957 O O . ALA A 1 123 ? -3.138 4.072 1.154 1.00 38.09 123 ALA A O 1
ATOM 958 N N . GLY A 1 124 ? -3.437 6.264 0.764 1.00 39.78 124 GLY A N 1
ATOM 959 C CA . GLY A 1 124 ? -4.325 6.559 1.886 1.00 39.78 124 GLY A CA 1
ATOM 960 C C . GLY A 1 124 ? -5.717 5.945 1.732 1.00 39.78 124 GLY A C 1
ATOM 961 O O . GLY A 1 124 ? -6.666 6.663 1.473 1.00 39.78 124 GLY A O 1
ATOM 962 N N . THR A 1 125 ? -5.805 4.624 1.888 1.00 40.91 125 THR A N 1
ATOM 963 C CA . THR A 1 125 ? -6.989 3.799 2.242 1.00 40.91 125 THR A CA 1
ATOM 964 C C . THR A 1 125 ? -6.595 2.321 2.420 1.00 40.91 125 THR A C 1
ATOM 966 O O . THR A 1 125 ? -7.362 1.542 2.983 1.00 40.91 125 THR A O 1
ATOM 969 N N . GLY A 1 126 ? -5.401 1.913 1.968 1.00 38.53 126 GLY A N 1
ATOM 970 C CA . GLY A 1 126 ? -4.932 0.528 2.022 1.00 38.53 126 GLY A CA 1
ATOM 971 C C . GLY A 1 126 ? -4.256 0.102 3.339 1.00 38.53 126 GLY A C 1
ATOM 972 O O . GLY A 1 126 ? -3.875 0.934 4.168 1.00 38.53 126 GLY A O 1
ATOM 973 N N . PRO A 1 127 ? -4.028 -1.214 3.529 1.00 40.00 127 PRO A N 1
ATOM 974 C CA . PRO A 1 127 ? -3.441 -1.827 4.727 1.00 40.00 127 PRO A CA 1
ATOM 975 C C . PRO A 1 127 ? -1.939 -1.532 4.918 1.00 40.00 127 PRO A C 1
ATOM 977 O O . PRO A 1 127 ? -1.254 -2.251 5.632 1.00 40.00 127 PRO A O 1
ATOM 980 N N . THR A 1 128 ? -1.396 -0.461 4.360 1.00 38.06 128 THR A N 1
ATOM 981 C CA . THR A 1 128 ? 0.038 -0.124 4.402 1.00 38.06 128 THR A CA 1
ATOM 982 C C . THR A 1 128 ? 0.214 1.348 4.756 1.00 38.06 128 THR A C 1
ATOM 984 O O . THR A 1 128 ? 0.797 2.117 3.998 1.00 38.06 128 THR A O 1
ATOM 987 N N . CYS A 1 129 ? -0.355 1.778 5.884 1.00 39.47 129 CYS A N 1
ATOM 988 C CA . CYS A 1 129 ? -0.285 3.177 6.288 1.00 39.47 129 CYS A CA 1
ATOM 989 C C . CYS A 1 129 ? 0.853 3.407 7.281 1.00 39.47 129 CYS A C 1
ATOM 991 O O . CYS A 1 129 ? 0.731 2.986 8.426 1.00 39.47 129 CYS A O 1
ATOM 993 N N . GLY A 1 130 ? 1.916 4.081 6.825 1.00 40.69 130 GLY A N 1
ATOM 994 C CA . GLY A 1 130 ? 2.945 4.712 7.654 1.00 40.69 130 GLY A CA 1
ATOM 995 C C . GLY A 1 130 ? 2.366 5.756 8.613 1.00 40.69 130 GLY A C 1
ATOM 996 O O . GLY A 1 130 ? 1.366 6.398 8.312 1.00 40.69 130 GLY A O 1
ATOM 997 N N . THR A 1 131 ? 3.015 5.883 9.768 1.00 40.41 131 THR A N 1
ATOM 998 C CA . THR A 1 131 ? 2.775 6.753 10.930 1.00 40.41 131 THR A CA 1
ATOM 999 C C . THR A 1 131 ? 1.649 7.780 10.758 1.00 40.41 131 THR A C 1
ATOM 1001 O O . THR A 1 131 ? 1.892 8.943 10.444 1.00 40.41 131 THR A O 1
ATOM 1004 N N . MET A 1 132 ? 0.407 7.365 11.021 1.00 46.50 132 MET A N 1
ATOM 1005 C CA . MET A 1 132 ? -0.693 8.306 11.226 1.00 46.50 132 MET A CA 1
ATOM 1006 C C . MET A 1 132 ? -0.499 9.000 12.577 1.00 46.50 132 MET A C 1
ATOM 1008 O O . MET A 1 132 ? -0.460 8.339 13.615 1.00 46.50 132 MET A O 1
ATOM 1012 N N . ARG A 1 133 ? -0.406 10.331 12.576 1.00 43.66 133 ARG A N 1
ATOM 1013 C CA . ARG A 1 133 ? -0.665 11.142 13.770 1.00 43.66 133 ARG A CA 1
ATOM 1014 C C . ARG A 1 133 ? -2.053 11.742 13.617 1.00 43.66 133 ARG A C 1
ATOM 1016 O O . ARG A 1 133 ? -2.244 12.628 12.789 1.00 43.66 133 ARG A O 1
ATOM 1023 N N . ALA A 1 134 ? -3.008 11.261 14.406 1.00 44.50 134 ALA A N 1
ATOM 1024 C CA . ALA A 1 134 ? -4.247 11.993 14.612 1.00 44.50 134 ALA A CA 1
ATOM 1025 C C . ALA A 1 134 ? -3.895 13.264 15.398 1.00 44.50 134 ALA A C 1
ATOM 1027 O O . ALA A 1 134 ? -3.394 13.182 16.518 1.00 44.50 134 ALA A O 1
ATOM 1028 N N . SER A 1 135 ? -4.085 14.430 14.784 1.00 47.16 135 SER A N 1
ATOM 1029 C CA . SER A 1 135 ? -3.982 15.716 15.475 1.00 47.16 135 SER A CA 1
ATOM 1030 C C . SER A 1 135 ? -5.367 16.332 15.554 1.00 47.16 135 SER A C 1
ATOM 1032 O O . SER A 1 135 ? -6.134 16.278 14.590 1.00 47.16 135 SER A O 1
ATOM 1034 N N . ILE A 1 136 ? -5.666 16.921 16.703 1.00 47.22 136 ILE A N 1
ATOM 1035 C CA . ILE A 1 136 ? -6.944 17.565 16.989 1.00 47.22 136 ILE A CA 1
ATOM 1036 C C . ILE A 1 136 ? -6.797 19.064 16.711 1.00 47.22 136 ILE A C 1
ATOM 1038 O O . ILE A 1 136 ? -5.753 19.648 17.017 1.00 47.22 136 ILE A O 1
ATOM 1042 N N . ARG A 1 137 ? -7.811 19.666 16.085 1.00 45.53 137 ARG A N 1
ATOM 1043 C CA . ARG A 1 137 ? -7.995 21.120 15.987 1.00 45.53 137 ARG A CA 1
ATOM 1044 C C . ARG A 1 137 ? -9.337 21.506 16.584 1.00 45.53 137 ARG A C 1
ATOM 1046 O O . ARG A 1 137 ? -10.317 20.760 16.350 1.00 45.53 137 ARG A O 1
#

Foldseek 3Di:
DDDDDPVVVQVVVLVVVLVVCCPVVPDPDVVVNVVVSVVCPPAPNVHHDDDDDDQDQADQDAWQLRLCVLLVHDSVCSQCVCCVPPVDGGGGHGPVVSVLSSCLRQNDPVRFRDWDWDFPDPVPPDRRTDDTDTDTD

Radius of gyration: 25.77 Å; chains: 1; bounding box: 55×44×68 Å

Organism: NCBI:txid1219058